Protein AF-A0AAU1FUV0-F1 (afdb_monomer)

Sequence (91 aa):
MTLMDVLVDFSSTGRIGPLSCGMSLAEAEDLLGPGRPHPAHILKGPDVDGYPYSWAGLRLVVTQRAVTGIWVSLWPGSTAKLPPLVLPDSE

Solvent-accessible surface area (backbone atoms only — not comparable to full-atom values): 5306 Å² total; per-residue (Å²): 120,54,75,64,56,48,52,53,48,24,74,76,67,65,28,55,72,93,46,44,65,73,41,42,52,64,64,50,28,75,75,72,44,85,60,48,68,37,68,64,36,76,75,72,34,83,82,54,63,76,48,38,32,35,46,85,29,32,33,38,26,26,42,91,62,22,24,74,38,82,44,76,57,78,53,92,97,49,83,56,40,35,51,58,85,66,31,60,88,41,121

Foldseek 3Di:
DAPVVQVVCCVVPVAQQPRHFFAFPVVVCVVQPFFAWDVCCVVVNVQDFQTWTDDQQWIFGDHRRTGHDIGGHDDPPDQRQDRCSRPNPSD

pLDDT: mean 90.14, std 8.79, range [52.59, 97.94]

Secondary structure (DSSP, 8-state):
--HHHHHHHHHHHSEETTEETTSBHHHHHHHH---EE-HHHHHH-TT-TTEEEEETTEEEEEETTEEEEEEE---TTS-----TTTSTT--

Mean predicted aligned error: 3.86 Å

Structure (mmCIF, N/CA/C/O backbone):
data_AF-A0AAU1FUV0-F1
#
_entry.id   AF-A0AAU1FUV0-F1
#
loop_
_atom_site.group_PDB
_atom_site.id
_atom_site.type_symbol
_atom_site.label_atom_id
_atom_site.label_alt_id
_atom_site.label_comp_id
_atom_site.label_asym_id
_atom_site.label_entity_id
_atom_site.label_seq_id
_atom_site.pdbx_PDB_ins_code
_atom_site.Cartn_x
_atom_site.Cartn_y
_atom_site.Cartn_z
_atom_site.occupancy
_atom_site.B_iso_or_equiv
_atom_site.auth_seq_id
_atom_site.auth_comp_id
_atom_site.auth_asym_id
_atom_site.auth_atom_id
_atom_site.pdbx_PDB_model_num
ATOM 1 N N . MET A 1 1 ? -13.286 4.878 11.703 1.00 78.06 1 MET A N 1
ATOM 2 C CA . MET A 1 1 ? -12.817 3.521 11.351 1.00 78.06 1 MET A CA 1
ATOM 3 C C . MET A 1 1 ? -11.588 3.245 12.192 1.00 78.06 1 MET A C 1
ATOM 5 O O . MET A 1 1 ? -10.748 4.127 12.287 1.00 78.06 1 MET A O 1
ATOM 9 N N . THR A 1 2 ? -11.509 2.096 12.854 1.00 88.19 2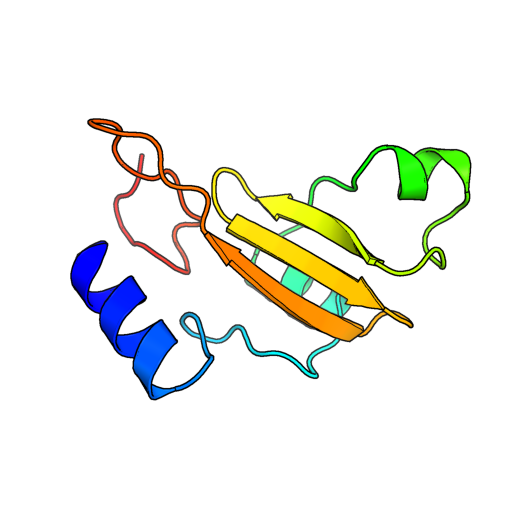 THR A N 1
ATOM 10 C CA . THR A 1 2 ? -10.335 1.708 13.647 1.00 88.19 2 THR A CA 1
ATOM 11 C C . THR A 1 2 ? -9.388 0.837 12.826 1.00 88.19 2 THR A C 1
ATOM 13 O O . THR A 1 2 ? -9.777 0.265 11.809 1.00 88.19 2 THR A O 1
ATOM 16 N N . LEU A 1 3 ? -8.145 0.676 13.292 1.00 88.12 3 LEU A N 1
ATOM 17 C CA . LEU A 1 3 ? -7.208 -0.279 12.693 1.00 88.12 3 LEU A CA 1
ATOM 18 C C . LEU A 1 3 ? -7.781 -1.706 12.670 1.00 88.12 3 LEU A C 1
ATOM 20 O O . LEU A 1 3 ? -7.570 -2.429 11.704 1.00 88.12 3 LEU A O 1
ATOM 24 N N . MET A 1 4 ? -8.509 -2.112 13.715 1.00 89.38 4 MET A N 1
ATOM 25 C CA . MET A 1 4 ? -9.101 -3.450 13.767 1.00 89.38 4 MET A CA 1
ATOM 26 C C . MET A 1 4 ? -10.184 -3.637 12.708 1.00 89.38 4 MET A C 1
ATOM 28 O O . MET A 1 4 ? -10.200 -4.685 12.069 1.00 89.38 4 MET A O 1
ATOM 32 N N . ASP A 1 5 ? -11.017 -2.622 12.463 1.00 90.06 5 ASP A N 1
ATOM 33 C CA . ASP A 1 5 ? -12.027 -2.679 11.398 1.00 90.06 5 ASP A CA 1
ATOM 34 C C . ASP A 1 5 ? -11.360 -2.908 10.033 1.00 90.06 5 ASP A C 1
ATOM 36 O O . ASP A 1 5 ? -11.754 -3.805 9.295 1.00 90.06 5 ASP A O 1
ATOM 40 N N . VAL A 1 6 ? -10.268 -2.183 9.744 1.00 89.69 6 VAL A N 1
ATOM 41 C CA . VAL A 1 6 ? -9.487 -2.351 8.504 1.00 89.69 6 VAL A CA 1
ATOM 42 C C . VAL A 1 6 ? -8.949 -3.776 8.363 1.00 89.69 6 VAL A C 1
ATOM 44 O O . VAL A 1 6 ? -9.013 -4.355 7.281 1.00 89.69 6 VAL A O 1
ATOM 47 N N . LEU A 1 7 ? -8.397 -4.354 9.434 1.00 90.50 7 LEU A N 1
ATOM 48 C CA . LEU A 1 7 ? -7.816 -5.700 9.390 1.00 90.50 7 LEU A CA 1
ATOM 49 C C . LEU A 1 7 ? -8.888 -6.785 9.220 1.00 90.50 7 LEU A C 1
ATOM 51 O O . LEU A 1 7 ? -8.670 -7.744 8.478 1.00 90.50 7 LEU A O 1
ATOM 55 N N . VAL A 1 8 ? -10.041 -6.633 9.876 1.00 91.94 8 VAL A N 1
ATOM 56 C CA . VAL A 1 8 ? -11.182 -7.549 9.736 1.00 91.94 8 VAL A CA 1
ATOM 57 C C . VAL A 1 8 ? -11.738 -7.491 8.312 1.00 91.94 8 VAL A C 1
ATOM 59 O O . VAL A 1 8 ? -11.866 -8.535 7.663 1.00 91.94 8 VAL A O 1
ATOM 62 N N . ASP A 1 9 ? -11.974 -6.293 7.781 1.00 92.25 9 ASP A N 1
ATOM 63 C CA . ASP A 1 9 ? -12.440 -6.098 6.405 1.00 92.25 9 ASP A CA 1
ATOM 64 C C . ASP A 1 9 ? -11.435 -6.649 5.391 1.00 92.25 9 ASP A C 1
ATOM 66 O O . ASP A 1 9 ? -11.812 -7.354 4.451 1.00 92.25 9 ASP A O 1
ATOM 70 N N . PHE A 1 10 ? -10.139 -6.419 5.608 1.00 92.88 10 PHE A N 1
ATOM 71 C CA . PHE A 1 10 ? -9.105 -6.965 4.738 1.00 92.88 10 PHE A CA 1
ATOM 72 C C . PHE A 1 10 ? -9.093 -8.490 4.742 1.00 92.88 10 PHE A C 1
ATOM 74 O O . PHE A 1 10 ? -9.033 -9.107 3.680 1.00 92.88 10 PHE A O 1
ATOM 81 N N . SER A 1 11 ? -9.203 -9.111 5.917 1.00 90.38 11 SER A N 1
ATOM 82 C CA . SER A 1 11 ? -9.217 -10.571 6.033 1.00 90.38 11 SER A CA 1
ATOM 83 C C . SER A 1 11 ? -10.433 -11.215 5.360 1.00 90.38 11 SER A C 1
ATOM 85 O O . SER A 1 11 ? -10.331 -12.329 4.851 1.00 90.38 11 SER A O 1
ATOM 87 N N . SER A 1 12 ? -11.568 -10.511 5.324 1.00 92.38 12 SER A N 1
ATOM 88 C CA . SER A 1 12 ? -12.814 -11.020 4.745 1.00 92.38 12 SER A CA 1
ATOM 89 C C . SER A 1 12 ? -12.942 -10.751 3.245 1.00 92.38 12 SER A C 1
ATOM 91 O O . SER A 1 12 ? -13.536 -11.556 2.531 1.00 92.38 12 SER A O 1
ATOM 93 N N . THR A 1 13 ? -12.376 -9.648 2.749 1.00 91.94 13 THR A N 1
ATOM 94 C CA . THR A 1 13 ? -12.553 -9.209 1.353 1.00 91.94 13 THR A CA 1
ATOM 95 C C . THR A 1 13 ? -11.300 -9.353 0.494 1.00 91.94 13 THR A C 1
ATOM 97 O O . THR A 1 13 ? -11.394 -9.331 -0.733 1.00 91.94 13 THR A O 1
ATOM 100 N N . GLY A 1 14 ? -10.119 -9.455 1.106 1.00 90.00 14 GLY A N 1
ATOM 101 C CA . GLY A 1 14 ? -8.838 -9.328 0.411 1.00 90.00 14 GLY A CA 1
ATOM 102 C C . GLY A 1 14 ? -8.552 -7.909 -0.101 1.00 90.00 14 GLY A C 1
ATOM 103 O O . GLY A 1 14 ? -7.655 -7.731 -0.926 1.00 90.00 14 GLY A O 1
ATOM 104 N N . ARG A 1 15 ? -9.306 -6.899 0.357 1.00 93.12 15 ARG A N 1
ATOM 105 C CA . ARG A 1 15 ? -9.180 -5.489 -0.047 1.00 93.12 15 ARG A CA 1
ATOM 106 C C . ARG A 1 15 ? -8.875 -4.594 1.151 1.00 93.12 15 ARG A C 1
ATOM 108 O O . ARG A 1 15 ? -9.345 -4.853 2.251 1.00 93.12 15 ARG A O 1
ATOM 115 N N . ILE A 1 16 ? -8.132 -3.512 0.936 1.00 92.81 16 ILE A N 1
ATOM 116 C CA . ILE A 1 16 ? -7.930 -2.460 1.942 1.00 92.81 16 ILE A CA 1
ATOM 117 C C . ILE A 1 16 ? -8.495 -1.159 1.383 1.00 92.81 16 ILE A C 1
ATOM 119 O O . ILE A 1 16 ? -7.876 -0.521 0.531 1.00 92.81 16 ILE A O 1
ATOM 123 N N . GLY A 1 17 ? -9.693 -0.781 1.834 1.00 88.31 17 GLY A N 1
ATOM 124 C CA . GLY A 1 17 ? -10.442 0.313 1.218 1.00 88.31 17 GLY A CA 1
ATOM 125 C C . GLY A 1 17 ? -10.601 0.074 -0.297 1.00 88.31 17 GLY A C 1
ATOM 126 O O . GLY A 1 17 ? -11.068 -0.998 -0.694 1.00 88.31 17 GLY A O 1
ATOM 127 N N . PRO A 1 18 ? -10.197 1.020 -1.168 1.00 92.56 18 PRO A N 1
ATOM 128 C CA . PRO A 1 18 ? -10.265 0.824 -2.617 1.00 92.56 18 PRO A CA 1
ATOM 129 C C . PRO A 1 18 ? -9.176 -0.114 -3.169 1.00 92.56 18 PRO A C 1
ATOM 131 O O . PRO A 1 18 ? -9.315 -0.595 -4.293 1.00 92.56 18 PRO A O 1
ATOM 134 N N . LEU A 1 19 ? -8.123 -0.404 -2.397 1.00 96.12 19 LEU A N 1
ATOM 135 C CA . LEU A 1 19 ? -6.961 -1.166 -2.854 1.00 96.12 19 LEU A CA 1
ATOM 136 C C . LEU A 1 19 ? -7.265 -2.663 -2.922 1.00 96.12 19 LEU A C 1
ATOM 138 O O . LEU A 1 19 ? -7.810 -3.245 -1.981 1.00 96.12 19 LEU A O 1
ATOM 142 N N . SER A 1 20 ? -6.853 -3.306 -4.010 1.00 95.62 20 SER A N 1
ATOM 143 C CA . SER A 1 20 ? -7.030 -4.745 -4.215 1.00 95.62 20 SER A CA 1
ATOM 144 C C . SER A 1 20 ? -5.940 -5.318 -5.109 1.00 95.62 20 SER A C 1
ATOM 146 O O . SER A 1 20 ? -5.472 -4.644 -6.024 1.00 95.62 20 SER A O 1
ATOM 148 N N . CYS A 1 21 ? -5.586 -6.588 -4.908 1.00 94.94 21 CYS A N 1
ATOM 149 C CA . CYS A 1 21 ? -4.764 -7.301 -5.883 1.00 94.94 21 CYS A CA 1
ATOM 150 C C . CYS A 1 21 ? -5.437 -7.297 -7.269 1.00 94.94 21 CYS A C 1
ATOM 152 O O . CYS A 1 21 ? -6.662 -7.361 -7.375 1.00 94.94 21 CYS A O 1
ATOM 154 N N . GLY A 1 22 ? -4.624 -7.221 -8.322 1.00 95.06 22 GLY A N 1
ATOM 155 C CA . GLY A 1 22 ? -5.057 -7.132 -9.718 1.00 95.06 22 GLY A CA 1
ATOM 156 C C . GLY A 1 22 ? -5.134 -5.708 -10.274 1.00 95.06 22 GLY A C 1
ATOM 157 O O . GLY A 1 22 ? -5.111 -5.555 -11.492 1.00 95.06 22 GLY A O 1
ATOM 158 N N . MET A 1 23 ? -5.165 -4.675 -9.424 1.00 96.94 23 MET A N 1
ATOM 159 C CA . MET A 1 23 ? -5.035 -3.289 -9.892 1.00 96.94 23 MET A CA 1
ATOM 160 C C . MET A 1 23 ? -3.601 -2.991 -10.342 1.00 96.94 23 MET A C 1
ATOM 162 O O . MET A 1 23 ? -2.653 -3.624 -9.876 1.00 96.94 23 MET A O 1
ATOM 166 N N . SER A 1 24 ? -3.421 -2.013 -11.218 1.00 96.56 24 SER A N 1
ATOM 167 C CA . SER A 1 24 ? -2.101 -1.520 -11.605 1.00 96.56 24 SER A CA 1
ATOM 168 C C . SER A 1 24 ? -1.451 -0.690 -10.492 1.00 96.56 24 SER A C 1
ATOM 170 O O . SER A 1 24 ? -2.125 -0.108 -9.641 1.00 96.56 24 SER A O 1
ATOM 172 N N . LEU A 1 25 ? -0.117 -0.602 -10.508 1.00 95.62 25 LEU A N 1
ATOM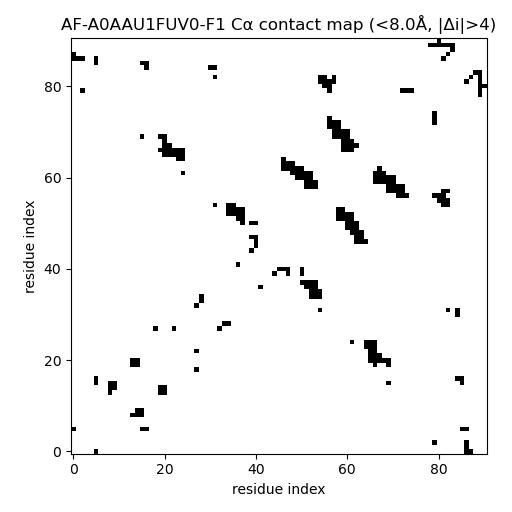 173 C CA . LEU A 1 25 ? 0.614 0.312 -9.623 1.00 95.62 25 LEU A CA 1
ATOM 174 C C . LEU A 1 25 ? 0.187 1.772 -9.844 1.00 95.62 25 LEU A C 1
ATOM 176 O O . LEU A 1 25 ? 0.042 2.504 -8.873 1.00 95.62 25 LEU A O 1
ATOM 180 N N . ALA A 1 26 ? -0.063 2.169 -11.095 1.00 96.69 26 ALA A N 1
ATOM 181 C CA . ALA A 1 26 ? -0.498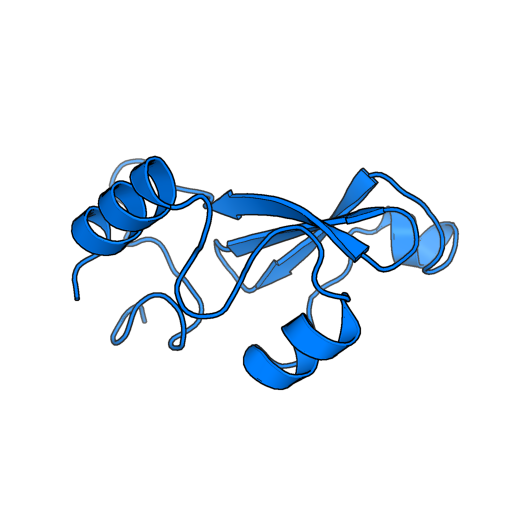 3.523 -11.429 1.00 96.69 26 ALA A CA 1
ATOM 182 C C . ALA A 1 26 ? -1.843 3.867 -10.769 1.00 96.69 26 ALA A C 1
ATOM 184 O O . ALA A 1 26 ? -1.944 4.883 -10.095 1.00 96.69 26 ALA A O 1
ATOM 185 N N . GLU A 1 27 ? -2.839 2.978 -10.854 1.00 97.94 27 GLU A N 1
ATOM 186 C CA . GLU A 1 27 ? -4.128 3.175 -10.171 1.00 97.94 27 GLU A CA 1
ATOM 187 C C . GLU A 1 27 ? -3.966 3.278 -8.647 1.00 97.94 27 GLU A C 1
ATOM 189 O O . GLU A 1 27 ? -4.691 4.019 -7.986 1.00 97.94 27 GLU A O 1
ATOM 194 N N . ALA A 1 28 ? -3.022 2.534 -8.063 1.00 97.12 28 ALA A N 1
ATOM 195 C CA . ALA A 1 28 ? -2.748 2.631 -6.633 1.00 97.12 28 ALA A CA 1
ATOM 196 C C . ALA A 1 28 ? -2.083 3.971 -6.271 1.00 97.12 28 ALA A C 1
ATOM 198 O O . ALA A 1 28 ? -2.430 4.565 -5.251 1.00 97.12 28 ALA A O 1
ATOM 199 N N . GLU A 1 29 ? -1.161 4.463 -7.101 1.00 97.19 29 GLU A N 1
ATOM 200 C CA . GLU A 1 29 ? -0.509 5.766 -6.930 1.00 97.19 29 GLU A CA 1
ATOM 201 C C . GLU A 1 29 ? -1.469 6.941 -7.150 1.00 97.19 29 GLU A C 1
ATOM 203 O O . GLU A 1 29 ? -1.366 7.938 -6.439 1.00 97.19 29 GLU A O 1
ATOM 208 N N . ASP A 1 30 ? -2.452 6.814 -8.042 1.00 97.81 30 ASP A N 1
ATOM 209 C CA . ASP A 1 30 ? -3.514 7.814 -8.216 1.00 97.81 30 ASP A CA 1
ATOM 210 C C . ASP A 1 30 ? -4.349 7.982 -6.935 1.00 97.81 30 ASP A C 1
ATOM 212 O O . ASP A 1 30 ? -4.792 9.082 -6.603 1.00 97.81 30 ASP A O 1
ATOM 216 N N . LEU A 1 31 ? -4.542 6.893 -6.184 1.00 96.75 31 LEU A N 1
ATOM 217 C CA . LEU A 1 31 ? -5.294 6.889 -4.928 1.00 96.75 31 LEU A CA 1
ATOM 218 C C . LEU A 1 31 ? -4.452 7.324 -3.722 1.00 96.75 31 LEU A C 1
ATOM 220 O O . LEU A 1 31 ? -4.954 8.002 -2.826 1.00 96.75 31 LEU A O 1
ATOM 224 N N . LEU A 1 32 ? -3.192 6.889 -3.657 1.00 95.75 32 LEU A N 1
ATOM 225 C CA . LEU A 1 32 ? -2.333 7.030 -2.475 1.00 95.75 32 LEU A CA 1
ATOM 226 C C . LEU A 1 32 ? -1.288 8.147 -2.594 1.00 95.75 32 LEU A C 1
ATOM 228 O O . LEU A 1 32 ? -0.616 8.461 -1.609 1.00 95.75 32 LEU A O 1
ATOM 232 N N . GLY A 1 33 ? -1.113 8.717 -3.784 1.00 96.25 33 GLY A N 1
ATOM 233 C CA . GLY A 1 33 ? 0.091 9.450 -4.154 1.00 96.25 33 GLY A CA 1
ATOM 234 C C . GLY A 1 33 ? 1.273 8.515 -4.463 1.00 96.25 33 GLY A C 1
ATOM 235 O O . GLY A 1 33 ? 1.171 7.293 -4.306 1.00 96.25 33 GLY A O 1
ATOM 236 N N . PRO A 1 34 ? 2.428 9.069 -4.876 1.00 95.38 34 PRO A N 1
ATOM 237 C CA . PRO A 1 34 ? 3.583 8.276 -5.291 1.00 95.38 34 PRO A CA 1
ATOM 238 C C . PRO A 1 34 ? 4.114 7.406 -4.148 1.00 95.38 34 PRO A C 1
ATOM 240 O O . PRO A 1 34 ? 4.328 7.881 -3.028 1.00 95.38 34 PRO A O 1
ATOM 243 N N . GLY A 1 35 ? 4.360 6.129 -4.437 1.00 94.88 35 GLY A N 1
ATOM 244 C CA . GLY A 1 35 ? 4.937 5.203 -3.469 1.00 94.88 35 GLY A CA 1
ATOM 245 C C . GLY A 1 35 ? 6.449 5.349 -3.361 1.00 94.88 35 GLY A C 1
ATOM 246 O O . GLY A 1 35 ? 7.131 5.755 -4.301 1.00 94.88 35 GLY A O 1
ATOM 247 N N . ARG A 1 36 ? 7.025 4.943 -2.224 1.00 96.12 36 ARG A N 1
ATOM 248 C CA . ARG A 1 36 ? 8.480 4.778 -2.126 1.00 96.12 36 ARG A CA 1
ATOM 249 C C . ARG A 1 36 ? 8.876 3.407 -2.688 1.00 96.12 36 ARG A C 1
ATOM 251 O O . ARG A 1 36 ? 8.531 2.400 -2.060 1.00 96.12 36 ARG A O 1
ATOM 258 N N . PRO A 1 37 ? 9.627 3.329 -3.800 1.00 95.94 37 PRO A N 1
ATOM 259 C CA . PRO A 1 37 ? 10.058 2.050 -4.349 1.00 95.94 37 PRO A CA 1
ATOM 260 C C . PRO A 1 37 ? 11.084 1.370 -3.435 1.00 95.94 37 PRO A C 1
ATOM 262 O O . PRO A 1 37 ? 11.955 2.020 -2.848 1.00 95.94 37 PRO A O 1
ATOM 265 N N . HIS A 1 38 ? 11.030 0.041 -3.353 1.00 95.44 38 HIS A N 1
ATOM 266 C CA . HIS A 1 38 ? 12.131 -0.749 -2.803 1.00 95.44 38 HIS A CA 1
ATOM 267 C C . HIS A 1 38 ? 13.434 -0.500 -3.600 1.00 95.44 38 HIS A C 1
ATOM 269 O O . HIS A 1 38 ? 13.370 -0.387 -4.825 1.00 95.44 38 HIS A O 1
ATOM 275 N N . PRO A 1 39 ? 14.631 -0.492 -2.970 1.00 95.81 39 PRO A N 1
ATOM 276 C CA . PRO A 1 39 ? 15.902 -0.238 -3.665 1.00 95.81 39 PRO A CA 1
ATOM 277 C C . PRO A 1 39 ? 16.160 -1.107 -4.903 1.00 95.81 39 PRO A C 1
ATOM 279 O O . PRO A 1 39 ? 16.830 -0.672 -5.833 1.00 95.81 39 PRO A O 1
ATOM 282 N N . ALA A 1 40 ? 15.603 -2.319 -4.946 1.00 94.81 40 ALA A N 1
ATOM 283 C CA . ALA A 1 40 ? 15.693 -3.192 -6.117 1.00 94.81 40 ALA A CA 1
ATOM 284 C C . ALA A 1 40 ? 15.116 -2.549 -7.392 1.00 94.81 40 ALA A C 1
ATOM 286 O O . ALA A 1 40 ? 15.738 -2.679 -8.439 1.00 94.81 40 ALA A O 1
ATOM 287 N N . HIS A 1 41 ? 14.002 -1.814 -7.297 1.00 93.62 41 HIS A N 1
ATOM 288 C CA . HIS A 1 41 ? 13.401 -1.086 -8.425 1.00 93.62 41 HIS A CA 1
ATOM 289 C C . HIS A 1 41 ? 14.288 0.064 -8.909 1.00 93.62 41 HIS A C 1
ATOM 291 O O . HIS A 1 41 ? 14.367 0.340 -10.100 1.00 93.62 41 HIS A O 1
ATOM 297 N N . ILE A 1 42 ? 15.011 0.710 -7.991 1.00 92.94 42 ILE A N 1
ATOM 298 C CA . ILE A 1 42 ? 15.962 1.781 -8.329 1.00 92.94 42 ILE A CA 1
ATOM 299 C C . ILE A 1 42 ? 17.176 1.199 -9.067 1.00 92.94 42 ILE A C 1
ATOM 301 O O . ILE A 1 42 ? 17.657 1.782 -10.032 1.00 92.94 42 ILE A O 1
ATOM 305 N N . LEU A 1 43 ? 17.671 0.043 -8.617 1.00 96.50 43 LEU A N 1
ATOM 306 C CA . LEU A 1 43 ? 18.891 -0.577 -9.142 1.00 96.50 43 LEU A CA 1
ATOM 307 C C . LEU A 1 43 ? 18.673 -1.379 -10.430 1.00 96.50 43 LEU A C 1
ATOM 309 O O . LEU A 1 43 ? 19.559 -1.420 -11.278 1.00 96.50 43 LEU A O 1
ATOM 313 N N . LYS A 1 44 ? 17.533 -2.063 -10.555 1.00 94.44 44 LYS A N 1
ATOM 314 C CA . LYS A 1 44 ? 17.233 -2.989 -11.661 1.00 94.44 44 LYS A CA 1
ATOM 315 C C . LYS A 1 44 ? 16.196 -2.440 -12.644 1.00 94.44 44 LYS A C 1
ATOM 317 O O . LYS A 1 44 ? 15.936 -3.079 -13.658 1.00 94.44 44 LYS A O 1
ATOM 322 N N . GLY A 1 45 ? 15.640 -1.265 -12.359 1.00 90.75 45 GLY A N 1
ATOM 323 C CA . GLY A 1 45 ? 14.539 -0.672 -13.108 1.00 90.75 45 GLY A CA 1
ATOM 324 C C . GLY A 1 45 ? 13.162 -1.082 -12.566 1.00 90.75 45 GLY A C 1
ATOM 325 O O . GLY A 1 45 ? 13.059 -2.019 -11.772 1.00 90.75 45 GLY A O 1
ATOM 326 N N . PRO A 1 46 ? 12.099 -0.382 -12.998 1.00 86.69 46 PRO A N 1
ATOM 327 C CA . PRO A 1 46 ? 10.743 -0.525 -12.453 1.00 86.69 46 PRO A CA 1
ATOM 328 C C . PRO A 1 46 ? 10.040 -1.837 -12.833 1.00 86.69 46 PRO A C 1
ATOM 330 O O . PRO A 1 46 ? 8.991 -2.151 -12.282 1.00 86.69 46 PRO A O 1
ATOM 333 N N . ASP A 1 47 ? 10.597 -2.599 -13.776 1.00 90.12 47 ASP A N 1
ATOM 334 C CA . ASP A 1 47 ? 10.000 -3.841 -14.276 1.00 90.12 47 ASP A CA 1
ATOM 335 C C . ASP A 1 47 ? 10.478 -5.089 -13.505 1.00 90.12 47 ASP A C 1
ATOM 337 O O . ASP A 1 47 ? 10.214 -6.214 -13.924 1.00 90.12 47 ASP A O 1
ATOM 341 N N . VAL A 1 48 ? 11.202 -4.924 -12.387 1.00 92.44 48 VAL A N 1
ATOM 342 C CA . VAL A 1 48 ? 11.599 -6.053 -11.534 1.00 92.44 48 VAL A CA 1
ATOM 343 C C . VAL A 1 48 ? 10.442 -6.501 -10.640 1.00 92.44 48 VAL A C 1
ATOM 345 O O . VAL A 1 48 ? 9.863 -5.722 -9.889 1.00 92.44 48 VAL A O 1
ATOM 348 N N . ASP A 1 49 ? 10.136 -7.792 -10.672 1.00 93.12 49 ASP A N 1
ATOM 349 C CA . ASP A 1 49 ? 8.991 -8.343 -9.952 1.00 93.12 49 ASP A CA 1
ATOM 350 C C . ASP A 1 49 ? 9.275 -8.647 -8.475 1.00 93.12 49 ASP A C 1
ATOM 352 O O . ASP A 1 49 ? 10.406 -8.913 -8.060 1.00 93.12 49 ASP A O 1
ATOM 356 N N . GLY A 1 50 ? 8.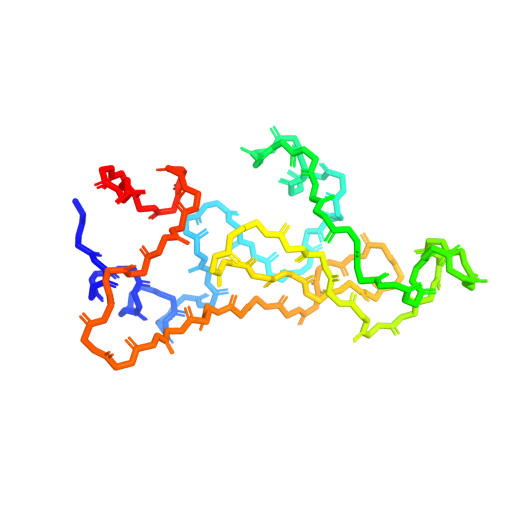205 -8.660 -7.677 1.00 85.31 50 GLY A N 1
ATOM 357 C CA . GLY A 1 50 ? 8.202 -9.198 -6.315 1.00 85.31 50 GLY A CA 1
ATOM 358 C C . GLY A 1 50 ? 8.732 -8.245 -5.244 1.00 85.31 50 GLY A C 1
ATOM 359 O O . GLY A 1 50 ? 8.805 -8.623 -4.075 1.00 85.31 50 GLY A O 1
ATOM 360 N N . TYR A 1 51 ? 9.068 -7.004 -5.606 1.00 91.75 51 TYR A N 1
ATOM 361 C CA . TYR A 1 51 ? 9.528 -5.987 -4.662 1.00 91.75 51 TYR A CA 1
ATOM 362 C C . TYR A 1 51 ? 8.446 -4.936 -4.379 1.00 91.75 51 TYR A C 1
ATOM 364 O O . TYR A 1 51 ? 7.763 -4.490 -5.305 1.00 91.75 51 TYR A O 1
ATOM 372 N N . PRO A 1 52 ? 8.286 -4.505 -3.114 1.00 95.25 52 PRO A N 1
ATOM 373 C CA . PRO A 1 52 ? 7.183 -3.636 -2.747 1.00 95.25 52 PRO A CA 1
ATOM 374 C C . PRO A 1 52 ? 7.427 -2.154 -3.051 1.00 95.25 52 PRO A C 1
ATOM 376 O O . PRO A 1 52 ? 8.555 -1.659 -2.999 1.00 95.25 52 PRO A O 1
ATOM 379 N N . TYR A 1 53 ? 6.331 -1.430 -3.237 1.00 96.50 53 TYR A N 1
ATOM 380 C CA . TYR A 1 53 ? 6.231 0.014 -3.043 1.00 96.50 53 TYR A CA 1
ATOM 381 C C . TYR A 1 53 ? 5.630 0.279 -1.661 1.00 96.50 5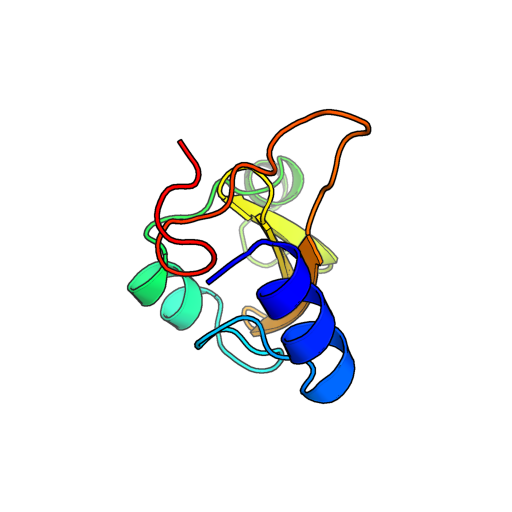3 TYR A C 1
ATOM 383 O O . TYR A 1 53 ? 4.783 -0.485 -1.199 1.00 96.50 53 TYR A O 1
ATOM 391 N N . SER A 1 54 ? 6.109 1.307 -0.959 1.00 95.81 54 SER A N 1
ATOM 392 C CA . SER A 1 54 ? 5.747 1.566 0.443 1.00 95.81 54 SER A CA 1
ATOM 393 C C . SER A 1 54 ? 5.115 2.943 0.646 1.00 95.81 54 SER A C 1
ATOM 395 O O . SER A 1 54 ? 5.631 3.937 0.137 1.00 95.81 54 SER A O 1
ATOM 397 N N . TRP A 1 55 ? 4.084 2.993 1.492 1.00 95.19 55 TRP A N 1
ATOM 398 C CA . TRP A 1 55 ? 3.451 4.195 2.037 1.00 95.19 55 TRP A CA 1
ATOM 399 C C . TRP A 1 55 ? 3.319 4.035 3.554 1.00 95.19 55 TRP A C 1
ATOM 401 O O . TRP A 1 55 ? 2.377 3.416 4.051 1.00 95.19 55 TRP A O 1
ATOM 411 N N . ALA A 1 56 ? 4.296 4.555 4.300 1.00 90.75 56 ALA A N 1
ATOM 412 C CA . ALA A 1 56 ? 4.415 4.321 5.741 1.00 90.75 56 ALA A CA 1
ATOM 413 C C . ALA A 1 56 ? 4.322 2.813 6.088 1.00 90.75 56 ALA A C 1
ATOM 415 O O . ALA A 1 56 ? 5.178 2.033 5.661 1.00 90.75 56 ALA A O 1
ATOM 416 N N . GLY A 1 57 ? 3.314 2.395 6.858 1.00 91.06 57 GLY A N 1
ATOM 417 C CA . GLY A 1 57 ? 3.063 1.002 7.232 1.00 91.06 57 GLY A CA 1
ATOM 418 C C . GLY A 1 57 ? 2.413 0.146 6.138 1.00 91.06 57 GLY A C 1
ATOM 419 O O . GLY A 1 57 ? 2.437 -1.078 6.251 1.00 91.06 57 GLY A O 1
ATOM 420 N N . LEU A 1 58 ? 1.869 0.744 5.075 1.00 94.38 58 LEU A N 1
ATOM 421 C CA . LEU A 1 58 ? 1.279 0.025 3.944 1.00 94.38 58 LEU A CA 1
ATOM 422 C C . LEU A 1 58 ? 2.349 -0.304 2.897 1.00 94.38 58 LEU A C 1
ATOM 424 O O . LEU A 1 58 ? 3.167 0.546 2.542 1.00 94.38 58 LEU A O 1
ATOM 428 N N . ARG A 1 59 ? 2.327 -1.524 2.358 1.00 96.12 59 ARG A N 1
ATOM 429 C CA . ARG A 1 59 ? 3.185 -1.932 1.241 1.00 96.12 59 ARG A CA 1
ATOM 430 C C . ARG A 1 59 ? 2.392 -2.693 0.190 1.00 96.12 59 ARG A C 1
ATOM 432 O O . ARG A 1 59 ? 1.593 -3.558 0.536 1.00 96.12 59 ARG A O 1
ATOM 439 N N . LEU A 1 60 ? 2.664 -2.414 -1.079 1.00 96.88 60 LEU A N 1
ATOM 440 C CA . LEU A 1 60 ? 2.082 -3.118 -2.221 1.00 96.88 60 LEU A CA 1
ATOM 441 C C . LEU A 1 60 ? 3.190 -3.848 -2.973 1.00 96.88 60 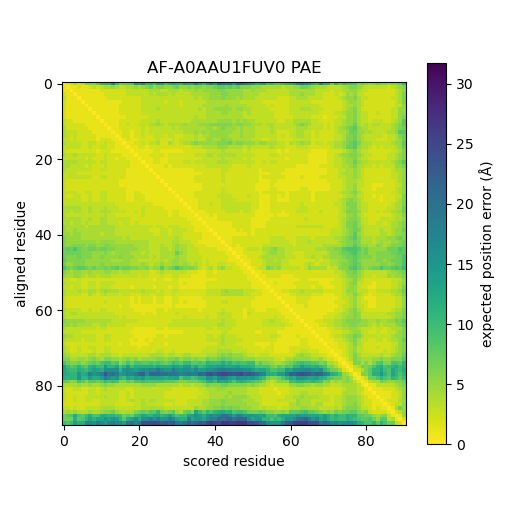LEU A C 1
ATOM 443 O O . LEU A 1 60 ? 4.139 -3.214 -3.429 1.00 96.88 60 LEU A O 1
ATOM 447 N N . VAL A 1 61 ? 3.092 -5.170 -3.089 1.00 95.62 61 VAL A N 1
ATOM 448 C CA . VAL A 1 61 ? 3.993 -5.980 -3.917 1.00 95.62 61 VAL A CA 1
ATOM 449 C C . VAL A 1 61 ? 3.515 -5.901 -5.357 1.00 95.62 61 VAL A C 1
ATOM 451 O O . VAL A 1 61 ? 2.336 -6.134 -5.624 1.00 95.62 61 VAL A O 1
ATOM 454 N N . VAL A 1 62 ? 4.430 -5.577 -6.269 1.00 93.38 62 VAL A N 1
ATOM 455 C CA . VAL A 1 62 ? 4.128 -5.406 -7.691 1.00 93.38 62 VAL A CA 1
ATOM 456 C C . VAL A 1 62 ? 4.822 -6.490 -8.508 1.00 93.38 62 VAL A C 1
ATOM 458 O O . VAL A 1 62 ? 5.974 -6.845 -8.259 1.00 93.38 62 VAL A O 1
ATOM 461 N N . THR A 1 63 ? 4.098 -7.058 -9.463 1.00 94.00 63 THR A N 1
ATOM 462 C CA . THR A 1 63 ? 4.586 -8.017 -10.460 1.00 94.00 63 THR A CA 1
ATOM 463 C C . THR A 1 63 ? 3.973 -7.623 -11.795 1.00 94.00 63 THR A C 1
ATOM 465 O O . THR A 1 63 ? 2.765 -7.414 -11.860 1.00 94.00 63 THR A O 1
ATOM 468 N N . GLN A 1 64 ? 4.779 -7.464 -12.843 1.00 92.81 64 GLN A N 1
ATOM 469 C CA . GLN A 1 64 ? 4.331 -7.032 -14.171 1.00 92.81 64 GLN A CA 1
ATOM 470 C C . GLN A 1 64 ? 3.450 -5.770 -14.117 1.00 92.81 64 GLN A C 1
ATOM 472 O O . GLN A 1 64 ? 2.428 -5.668 -14.791 1.00 92.81 64 GLN A O 1
ATOM 477 N N . ARG A 1 65 ? 3.846 -4.801 -13.276 1.00 91.06 65 ARG A N 1
ATOM 478 C CA . ARG A 1 65 ? 3.138 -3.529 -13.015 1.00 91.06 65 ARG A CA 1
ATOM 479 C C . ARG A 1 65 ? 1.738 -3.660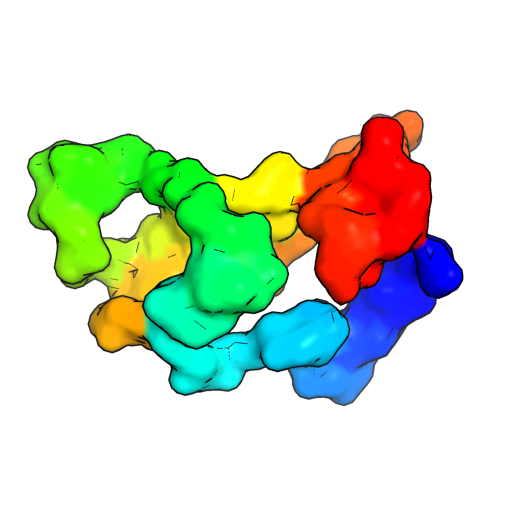 -12.395 1.00 91.06 65 ARG A C 1
ATOM 481 O O . ARG A 1 65 ? 1.058 -2.647 -12.237 1.00 91.06 65 ARG A O 1
ATOM 488 N N . ALA A 1 66 ? 1.340 -4.859 -11.979 1.00 95.12 66 ALA A N 1
ATOM 489 C CA . ALA A 1 66 ? 0.117 -5.119 -11.231 1.00 95.12 66 ALA A CA 1
ATOM 490 C C . ALA A 1 66 ? 0.414 -5.422 -9.757 1.00 95.12 66 ALA A C 1
ATOM 492 O O . ALA A 1 66 ? 1.417 -6.051 -9.419 1.00 95.12 66 ALA A O 1
ATOM 493 N N . VAL A 1 67 ? -0.476 -4.994 -8.868 1.00 95.69 67 VAL A N 1
ATOM 494 C CA . VAL A 1 67 ? -0.438 -5.311 -7.441 1.00 95.69 67 VAL A CA 1
ATOM 495 C C . VAL A 1 67 ? -0.797 -6.782 -7.256 1.00 95.69 67 VAL A C 1
ATOM 497 O O . VAL A 1 67 ? -1.909 -7.207 -7.567 1.00 95.69 67 VAL A O 1
ATOM 500 N N . THR A 1 68 ? 0.132 -7.563 -6.718 1.00 95.25 68 THR A N 1
ATOM 501 C CA . THR A 1 68 ? -0.057 -8.993 -6.424 1.00 95.25 68 THR A CA 1
ATOM 502 C C . THR A 1 68 ? -0.098 -9.296 -4.932 1.00 95.25 68 THR A C 1
ATOM 504 O O . THR A 1 68 ? -0.505 -10.389 -4.540 1.00 95.25 68 THR A O 1
ATOM 507 N N . GLY A 1 69 ? 0.259 -8.331 -4.083 1.00 94.88 69 GLY A N 1
ATOM 508 C CA . GLY A 1 69 ? 0.152 -8.465 -2.636 1.00 94.88 69 GLY A CA 1
ATOM 509 C C . GLY A 1 69 ? -0.031 -7.125 -1.936 1.00 94.88 69 GLY A C 1
ATOM 510 O O . GLY A 1 69 ? 0.530 -6.116 -2.357 1.00 94.88 69 GLY A O 1
ATOM 511 N N . ILE A 1 70 ? -0.788 -7.134 -0.841 1.00 95.38 70 ILE A N 1
ATOM 512 C CA . ILE A 1 70 ? -1.029 -5.974 0.024 1.00 95.38 70 ILE A CA 1
ATOM 513 C C . ILE A 1 70 ? -0.605 -6.345 1.437 1.00 95.38 70 ILE A C 1
ATOM 515 O O . ILE A 1 70 ? -1.118 -7.309 2.004 1.00 95.38 70 ILE A O 1
ATOM 519 N N . TRP A 1 71 ? 0.360 -5.620 1.995 1.00 93.38 71 TRP A N 1
ATOM 520 C CA . TRP A 1 71 ? 0.920 -5.894 3.313 1.00 93.38 71 TRP A CA 1
ATOM 521 C C . TRP A 1 71 ? 0.733 -4.688 4.229 1.00 93.38 71 TRP A C 1
ATOM 523 O O . TRP A 1 71 ? 1.017 -3.551 3.853 1.00 93.38 71 TRP A O 1
ATOM 533 N N . VAL A 1 72 ? 0.328 -4.958 5.468 1.00 90.62 72 VAL A N 1
ATOM 534 C CA . VAL A 1 72 ? 0.242 -3.968 6.543 1.00 90.62 72 VAL A CA 1
ATOM 535 C C . VAL A 1 72 ? 1.300 -4.312 7.584 1.00 90.62 72 VAL A C 1
ATOM 537 O O . VAL A 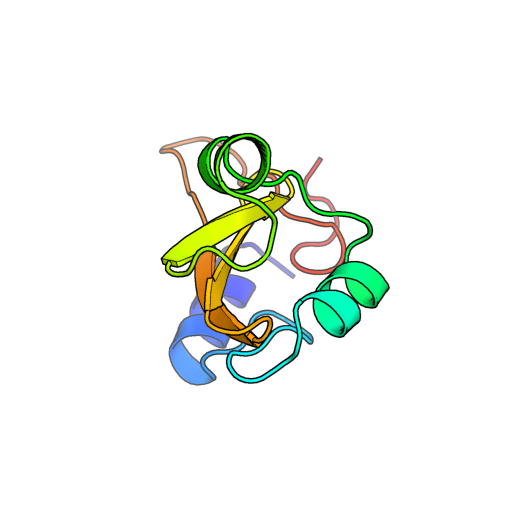1 72 ? 1.256 -5.367 8.211 1.00 90.62 72 VAL A O 1
ATOM 540 N N . SER A 1 73 ? 2.287 -3.435 7.745 1.00 88.31 73 SER A N 1
ATOM 541 C CA . SER A 1 73 ? 3.345 -3.584 8.745 1.00 88.31 73 SER A CA 1
ATOM 542 C C . SER A 1 73 ? 2.868 -3.018 10.079 1.00 88.31 73 SER A C 1
ATOM 544 O O . SER A 1 73 ? 2.717 -1.805 10.221 1.00 88.31 73 SER A O 1
ATOM 546 N N . LEU A 1 74 ? 2.653 -3.898 11.055 1.00 83.56 74 LEU A N 1
ATOM 547 C CA . LEU A 1 74 ? 2.273 -3.542 12.421 1.00 83.56 74 LEU A CA 1
ATOM 548 C C . LEU A 1 74 ? 3.476 -3.724 13.351 1.00 83.56 74 LEU A C 1
ATOM 550 O O . LEU A 1 74 ? 4.185 -4.724 13.254 1.00 83.56 74 LEU A O 1
ATOM 554 N N . TRP A 1 75 ? 3.688 -2.780 14.267 1.00 73.69 75 TRP A N 1
ATOM 555 C CA . TRP A 1 75 ? 4.672 -2.912 15.343 1.00 73.69 75 TRP A CA 1
ATOM 556 C C . TRP A 1 75 ? 3.952 -3.043 16.690 1.00 73.69 75 TRP A C 1
ATOM 558 O O . TRP A 1 75 ? 2.977 -2.320 16.914 1.00 73.69 75 TRP A O 1
ATOM 568 N N . PRO A 1 76 ? 4.406 -3.923 17.605 1.00 67.38 76 PRO A N 1
ATOM 569 C CA . PRO A 1 76 ? 3.825 -4.030 18.941 1.00 67.38 76 PRO A CA 1
ATOM 570 C C . PRO A 1 76 ? 3.776 -2.667 19.644 1.00 67.38 76 PRO A C 1
ATOM 572 O O . PRO A 1 76 ? 4.784 -1.968 19.712 1.00 67.38 76 PRO A O 1
ATOM 575 N N . GLY A 1 77 ? 2.604 -2.283 20.156 1.00 63.91 77 GLY A N 1
ATOM 576 C CA . GLY A 1 77 ? 2.413 -1.035 20.907 1.00 63.91 77 GLY A CA 1
ATOM 577 C C . GLY A 1 77 ? 2.506 0.265 20.095 1.00 63.91 77 GLY A C 1
ATOM 578 O O . GLY A 1 77 ? 2.403 1.337 20.684 1.00 63.91 77 GLY A O 1
ATOM 579 N N . SER A 1 78 ? 2.683 0.206 18.772 1.00 60.12 78 SER A N 1
ATOM 580 C CA . SER A 1 78 ? 2.743 1.387 17.908 1.00 60.12 78 SER A CA 1
ATOM 581 C C . SER A 1 78 ? 1.413 1.584 17.184 1.00 60.12 78 SER A C 1
ATOM 583 O O . SER A 1 78 ? 0.837 0.628 16.660 1.00 60.12 78 SER A O 1
ATOM 585 N N . THR A 1 79 ? 0.925 2.823 17.131 1.00 68.38 79 THR A N 1
ATOM 586 C CA . THR A 1 79 ? -0.145 3.199 16.207 1.00 68.38 79 THR A CA 1
ATOM 587 C C . THR A 1 79 ? 0.352 2.941 14.786 1.00 68.38 79 THR A C 1
ATOM 589 O O . THR A 1 79 ? 1.361 3.496 14.349 1.00 68.38 79 THR A O 1
ATOM 592 N N . ALA A 1 80 ? -0.305 2.030 14.068 1.00 75.56 80 ALA A N 1
ATOM 593 C CA . ALA A 1 80 ? 0.044 1.772 12.681 1.00 75.56 80 ALA A CA 1
ATOM 594 C C . ALA A 1 80 ? -0.167 3.060 11.881 1.00 75.56 80 ALA A C 1
ATOM 596 O O . ALA A 1 80 ? -1.293 3.539 11.770 1.00 75.56 80 ALA A O 1
ATOM 597 N N . LYS A 1 81 ? 0.913 3.617 11.333 1.00 86.12 81 LYS A N 1
ATOM 598 C CA . LYS A 1 81 ? 0.826 4.763 10.428 1.00 86.12 81 LYS A CA 1
ATOM 599 C C . LYS A 1 81 ? 0.478 4.247 9.048 1.00 86.12 81 LYS A C 1
ATOM 601 O O . LYS A 1 81 ? 1.330 3.658 8.379 1.00 86.12 81 LYS A O 1
ATOM 606 N N . LEU A 1 82 ? -0.771 4.418 8.648 1.00 88.81 82 LEU A N 1
ATOM 607 C CA . LEU A 1 82 ? -1.257 4.033 7.332 1.00 88.81 82 LEU A CA 1
ATOM 608 C C . LEU A 1 82 ? -1.617 5.290 6.540 1.00 88.81 82 LEU A C 1
ATOM 610 O O . LEU A 1 82 ? -1.739 6.374 7.108 1.00 88.81 82 LEU A O 1
ATOM 614 N N . PRO A 1 83 ? -1.738 5.192 5.210 1.00 91.19 83 PRO A N 1
ATOM 615 C CA . PRO A 1 83 ? -2.267 6.300 4.434 1.00 91.19 83 PRO A CA 1
ATOM 616 C C . PRO A 1 83 ? -3.657 6.697 4.957 1.00 91.19 83 PRO A C 1
ATOM 618 O O . PRO A 1 83 ? -4.448 5.798 5.252 1.00 91.19 83 PRO A O 1
ATOM 621 N N . PRO A 1 84 ? -4.003 7.997 5.004 1.00 89.94 84 PRO A N 1
ATOM 622 C CA . PRO A 1 84 ? -5.317 8.452 5.470 1.00 89.94 84 PRO A CA 1
ATOM 623 C C . PRO A 1 84 ? -6.499 7.819 4.722 1.00 89.94 84 PRO A C 1
ATOM 625 O O . PRO A 1 84 ? -7.569 7.635 5.292 1.00 89.94 84 PRO A O 1
ATOM 628 N N . LEU A 1 85 ? -6.290 7.434 3.455 1.00 91.12 85 LEU A N 1
ATOM 629 C CA . LEU A 1 85 ? -7.260 6.682 2.652 1.00 91.12 85 LEU A CA 1
ATOM 630 C C . LEU A 1 85 ? -7.628 5.319 3.269 1.00 91.12 85 LEU A C 1
ATOM 632 O O . LEU A 1 85 ? -8.729 4.820 3.057 1.00 91.12 85 LEU A O 1
ATOM 636 N N . VAL A 1 86 ? -6.691 4.703 3.991 1.00 89.38 86 VAL A N 1
ATOM 637 C CA . VAL A 1 86 ? -6.836 3.386 4.622 1.00 89.38 86 VAL A CA 1
ATOM 638 C C . VAL A 1 86 ? -7.301 3.512 6.066 1.00 89.38 86 VAL A C 1
ATOM 640 O O . VAL A 1 86 ? -8.198 2.786 6.483 1.00 89.38 86 VAL A O 1
ATOM 643 N N . LEU A 1 87 ? -6.682 4.408 6.833 1.00 87.88 87 LEU A N 1
ATOM 644 C CA . LEU A 1 87 ? -7.032 4.652 8.226 1.00 87.88 87 LEU A CA 1
ATOM 645 C C . LEU A 1 87 ? -7.064 6.165 8.467 1.00 87.88 87 LEU A C 1
ATOM 647 O O . LEU A 1 87 ? -6.006 6.778 8.634 1.00 87.88 87 LEU A O 1
ATOM 651 N N . PRO A 1 88 ? -8.260 6.778 8.473 1.00 80.06 88 PRO A N 1
ATOM 652 C CA . PRO A 1 88 ? -8.412 8.175 8.850 1.00 80.06 88 PRO A CA 1
ATOM 653 C C . PRO A 1 88 ? -7.861 8.385 10.263 1.00 80.06 88 PRO A C 1
ATOM 655 O O . PRO A 1 88 ? -8.030 7.521 11.123 1.00 80.06 88 PRO A O 1
ATOM 658 N N . ASP A 1 89 ? -7.199 9.517 10.492 1.00 73.50 89 ASP A N 1
ATOM 659 C CA . ASP A 1 89 ? -6.637 9.916 11.790 1.00 73.50 89 ASP A CA 1
ATOM 660 C C . ASP A 1 89 ? -5.418 9.103 12.281 1.00 73.50 89 ASP A C 1
ATOM 662 O O . ASP A 1 89 ? -5.023 9.225 13.442 1.00 73.50 89 ASP A O 1
ATOM 666 N N . SER A 1 90 ? -4.768 8.298 11.423 1.00 66.94 90 SER A N 1
ATOM 667 C CA . SER A 1 90 ? -3.459 7.714 11.755 1.00 66.94 90 SER A CA 1
ATOM 668 C C . SER A 1 90 ? -2.322 8.717 11.517 1.00 66.94 90 SER A C 1
ATOM 670 O O . SER A 1 90 ? -1.615 8.632 10.512 1.00 66.94 90 SER A O 1
ATOM 672 N N . GLU A 1 91 ? -2.154 9.689 12.415 1.00 52.59 91 GLU A N 1
ATOM 673 C CA . GLU A 1 91 ? -0.956 10.552 12.441 1.00 52.59 91 GLU A CA 1
ATOM 674 C C . GLU A 1 91 ? 0.217 9.936 13.219 1.00 52.59 91 GLU A C 1
ATOM 676 O O . GLU A 1 91 ? 0.029 9.318 14.292 1.00 52.59 91 GLU A O 1
#

Nearest PDB structures (foldseek):
  6xqg-assembly1_A  TM=5.761E-01  e=4.296E+00  uncultured bacterium
  6xof-assembly1_A  TM=5.735E-01  e=4.592E+00  uncultured bac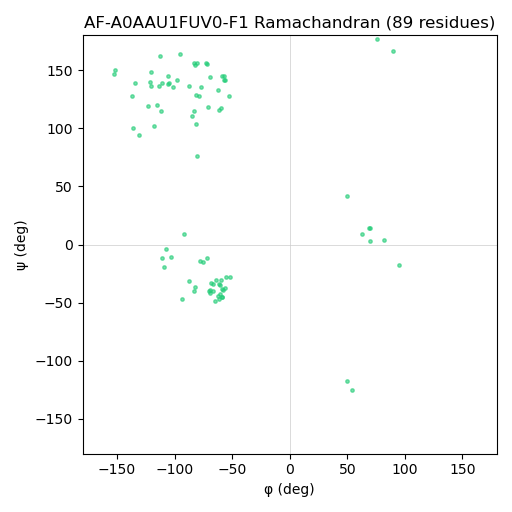terium
  5ys2-assembly2_D  TM=5.906E-01  e=5.247E+00  Suid alphaherpesvirus 1
  6xqf-assembly1_A  TM=5.799E-01  e=8.362E+00  uncultured bacterium
  8b55-assembly1_A-2  TM=3.926E-01  e=4.296E+00  Homo sapiens

Radius of gyration: 12.99 Å; Cα contacts (8 Å, |Δi|>4): 144; chains: 1; bounding box: 32×22×35 Å